Protein AF-A0A0F9JG61-F1 (afdb_monomer)

Sequence (73 aa):
MAVVVNRQTARRIRSAHTPDYDPDEWLINPDLSAMEGISESYWKVVGDRVVEMNDEERRGLTLFLHLVRGRSA

Nearest PDB structures (foldseek):
  4xtk-assembly2_B  TM=4.233E-01  e=5.950E+00  Thermotoga maritima MSB8
  4xtk-assembly4_D  TM=3.338E-01  e=5.230E+00  Thermotoga maritima MSB8

Organism: NCBI:txid412755

Mean predicted aligned error: 8.54 Å

Structure (mmCIF, N/CA/C/O backbone):
data_AF-A0A0F9JG61-F1
#
_entry.id   AF-A0A0F9JG61-F1
#
loop_
_atom_site.group_PDB
_atom_site.id
_atom_site.type_symbol
_atom_site.label_atom_id
_atom_site.label_alt_id
_atom_site.label_comp_id
_atom_site.label_asym_id
_atom_site.label_entity_id
_atom_site.label_seq_id
_atom_site.pdbx_PDB_ins_code
_atom_site.Cartn_x
_atom_site.Cartn_y
_atom_site.Cartn_z
_atom_site.occupancy
_atom_site.B_iso_or_equiv
_atom_site.auth_seq_id
_atom_site.auth_comp_id
_atom_site.auth_asym_id
_atom_site.auth_atom_id
_atom_site.pdbx_PDB_model_num
ATOM 1 N N . MET A 1 1 ? 11.913 6.516 -14.497 1.00 68.88 1 MET A N 1
ATOM 2 C CA . MET A 1 1 ? 11.422 6.624 -13.108 1.00 68.88 1 MET A CA 1
ATOM 3 C C . MET A 1 1 ? 10.170 5.784 -12.995 1.00 68.88 1 MET A C 1
ATOM 5 O O . MET A 1 1 ? 9.266 5.982 -13.793 1.00 68.88 1 MET A O 1
ATOM 9 N N . ALA A 1 2 ? 10.142 4.846 -12.056 1.00 80.12 2 ALA A N 1
ATOM 10 C CA . ALA A 1 2 ? 8.988 4.004 -11.776 1.00 80.12 2 ALA A CA 1
ATOM 11 C C . ALA A 1 2 ? 8.526 4.257 -10.339 1.00 80.12 2 ALA A C 1
ATOM 13 O O . ALA A 1 2 ? 9.340 4.466 -9.436 1.00 80.12 2 ALA A O 1
ATOM 14 N N . VAL A 1 3 ? 7.218 4.246 -10.119 1.00 86.31 3 VAL A N 1
ATOM 15 C CA . VAL A 1 3 ? 6.648 4.250 -8.773 1.00 86.31 3 VAL A CA 1
ATOM 16 C C . VAL A 1 3 ? 6.154 2.849 -8.491 1.00 86.31 3 VAL A C 1
ATOM 18 O O . VAL A 1 3 ? 5.491 2.262 -9.336 1.00 86.31 3 VAL A O 1
ATOM 21 N N . VAL A 1 4 ? 6.473 2.313 -7.323 1.00 88.62 4 VAL A N 1
ATOM 22 C CA . VAL A 1 4 ? 5.910 1.047 -6.868 1.00 88.62 4 VAL A CA 1
ATOM 23 C C . VAL A 1 4 ? 5.194 1.239 -5.546 1.00 88.62 4 VAL A C 1
ATOM 25 O O . VAL A 1 4 ? 5.587 2.084 -4.736 1.00 88.62 4 VAL A O 1
ATOM 28 N N . VAL A 1 5 ? 4.127 0.479 -5.334 1.00 89.00 5 VAL A N 1
ATOM 29 C CA . VAL A 1 5 ? 3.348 0.505 -4.095 1.00 89.00 5 VAL A CA 1
ATOM 30 C C . VAL A 1 5 ? 3.195 -0.916 -3.587 1.00 89.00 5 VAL A C 1
ATOM 32 O O . VAL A 1 5 ? 2.707 -1.783 -4.302 1.00 89.00 5 VAL A O 1
ATOM 35 N N . ASN A 1 6 ? 3.610 -1.168 -2.351 1.00 88.88 6 ASN A N 1
ATOM 36 C CA . ASN A 1 6 ? 3.439 -2.479 -1.739 1.00 88.88 6 ASN A CA 1
ATOM 37 C C . ASN A 1 6 ? 1.951 -2.741 -1.450 1.00 88.88 6 ASN A C 1
ATOM 39 O O . ASN A 1 6 ? 1.283 -1.900 -0.845 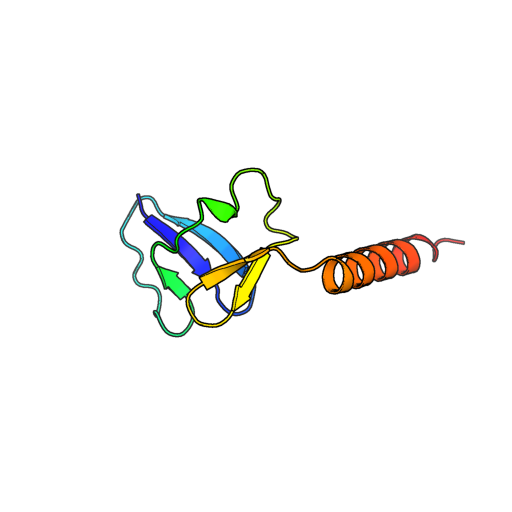1.00 88.88 6 ASN A O 1
ATOM 43 N N . ARG A 1 7 ? 1.438 -3.910 -1.843 1.00 88.69 7 ARG A N 1
ATOM 44 C CA . ARG A 1 7 ? 0.015 -4.267 -1.708 1.00 88.69 7 ARG A CA 1
ATOM 45 C C . ARG A 1 7 ? -0.427 -4.446 -0.257 1.00 88.69 7 ARG A C 1
ATOM 47 O O . ARG A 1 7 ? -1.569 -4.149 0.067 1.00 88.69 7 ARG A O 1
ATOM 54 N N . GLN A 1 8 ? 0.470 -4.901 0.617 1.00 83.50 8 GLN A N 1
ATOM 55 C CA . GLN A 1 8 ? 0.157 -5.187 2.022 1.00 83.50 8 GLN A CA 1
ATOM 56 C C . GLN A 1 8 ? 0.274 -3.951 2.914 1.00 83.50 8 GLN A C 1
ATOM 58 O O . GLN A 1 8 ? -0.516 -3.757 3.831 1.00 83.50 8 GLN A O 1
ATOM 63 N N . THR A 1 9 ? 1.279 -3.116 2.656 1.00 82.38 9 THR A N 1
ATOM 64 C CA . THR A 1 9 ? 1.626 -1.981 3.525 1.00 82.38 9 THR A CA 1
ATOM 65 C C . THR A 1 9 ? 1.232 -0.626 2.945 1.00 82.38 9 THR A C 1
ATOM 67 O O . THR A 1 9 ? 1.451 0.388 3.600 1.00 82.38 9 THR A O 1
ATOM 70 N N . ALA A 1 10 ? 0.709 -0.587 1.712 1.00 83.75 10 ALA A N 1
ATOM 71 C CA . ALA A 1 10 ? 0.443 0.635 0.943 1.00 83.75 10 ALA A CA 1
ATOM 72 C C . ALA A 1 10 ? 1.665 1.572 0.820 1.00 83.75 10 ALA A C 1
ATOM 74 O O . ALA A 1 10 ? 1.542 2.750 0.479 1.00 83.75 10 ALA A O 1
ATOM 75 N N . ARG A 1 11 ? 2.875 1.054 1.071 1.00 84.69 11 ARG A N 1
ATOM 76 C CA . ARG A 1 11 ? 4.102 1.844 1.066 1.00 84.69 11 ARG A CA 1
ATOM 77 C C . ARG A 1 11 ? 4.491 2.193 -0.361 1.00 84.69 11 ARG A C 1
ATOM 79 O O . ARG A 1 11 ? 4.791 1.305 -1.159 1.00 84.69 11 ARG A O 1
ATOM 86 N N . ARG A 1 12 ? 4.564 3.491 -0.654 1.00 86.94 12 ARG A N 1
ATOM 87 C CA . ARG A 1 12 ? 5.055 4.005 -1.933 1.00 86.94 12 ARG A CA 1
ATOM 88 C C . ARG A 1 12 ? 6.577 4.107 -1.930 1.00 86.94 12 ARG A C 1
ATOM 90 O O . ARG A 1 12 ? 7.162 4.786 -1.090 1.00 86.94 12 ARG A O 1
ATOM 97 N N . ILE A 1 13 ? 7.215 3.513 -2.930 1.00 86.50 13 ILE A N 1
ATOM 98 C CA . ILE A 1 13 ? 8.643 3.666 -3.206 1.00 86.50 13 ILE A CA 1
ATOM 99 C C . ILE A 1 13 ? 8.794 4.256 -4.605 1.00 86.50 13 ILE A C 1
ATOM 101 O O . ILE A 1 13 ? 8.211 3.770 -5.572 1.00 86.50 13 ILE A O 1
ATOM 105 N N . ARG A 1 14 ? 9.574 5.332 -4.724 1.00 84.25 14 ARG A N 1
ATOM 106 C CA . ARG A 1 14 ? 9.968 5.869 -6.029 1.00 84.25 14 ARG A CA 1
ATOM 107 C C . ARG A 1 14 ? 11.318 5.273 -6.386 1.00 84.25 14 ARG A C 1
ATOM 109 O O . ARG A 1 14 ? 12.303 5.554 -5.710 1.00 84.25 14 ARG A O 1
ATOM 116 N N . SER A 1 15 ? 11.354 4.463 -7.433 1.00 78.88 15 SER A N 1
ATOM 117 C CA . SER A 1 15 ? 12.590 3.904 -7.960 1.00 78.88 15 SER A CA 1
ATOM 118 C C . SER A 1 15 ? 13.030 4.686 -9.197 1.00 78.88 15 SER A C 1
ATOM 120 O O . SER A 1 15 ? 12.246 4.957 -10.113 1.00 78.88 15 SER A O 1
ATOM 122 N N . ALA A 1 16 ? 14.305 5.070 -9.245 1.00 65.56 16 ALA A N 1
ATOM 123 C CA . ALA A 1 16 ? 14.881 5.692 -10.437 1.00 65.56 16 ALA A CA 1
ATOM 124 C C . ALA A 1 16 ? 14.973 4.688 -11.606 1.00 65.56 16 ALA A C 1
ATOM 126 O O . ALA A 1 16 ? 14.792 5.081 -12.761 1.00 65.56 16 ALA A O 1
ATOM 127 N N . HIS A 1 17 ? 15.150 3.401 -11.284 1.00 73.00 17 HIS A N 1
ATOM 128 C CA . HIS A 1 17 ? 15.245 2.267 -12.210 1.00 73.00 17 HIS A CA 1
ATOM 129 C C . HIS A 1 17 ? 13.996 1.386 -12.165 1.00 73.00 17 HIS A C 1
ATOM 131 O O . HIS A 1 17 ? 13.259 1.439 -11.181 1.00 73.00 17 HIS A O 1
ATOM 137 N N . THR A 1 18 ? 13.770 0.571 -13.201 1.00 67.31 18 THR A N 1
ATOM 138 C CA . THR A 1 18 ? 12.745 -0.485 -13.189 1.00 67.31 18 THR A CA 1
ATOM 139 C C . THR A 1 18 ? 13.093 -1.465 -12.075 1.00 67.31 18 THR A C 1
ATOM 141 O O . THR A 1 18 ? 14.131 -2.118 -12.166 1.00 67.31 18 THR A O 1
ATOM 144 N N . PRO A 1 19 ? 12.323 -1.505 -10.984 1.00 66.88 19 PRO A N 1
ATOM 145 C CA . PRO A 1 19 ? 12.670 -2.372 -9.883 1.00 66.88 19 PRO A CA 1
ATOM 146 C C . PRO A 1 19 ? 12.143 -3.786 -10.145 1.00 66.88 19 PRO A C 1
ATOM 148 O O . PRO A 1 19 ? 11.021 -3.956 -10.619 1.00 66.88 19 PRO A O 1
ATOM 151 N N . ASP A 1 20 ? 12.959 -4.781 -9.812 1.00 77.25 20 ASP A N 1
ATOM 152 C CA . ASP A 1 20 ? 12.638 -6.211 -9.899 1.00 77.25 20 ASP A CA 1
ATOM 153 C C . ASP A 1 20 ? 11.806 -6.626 -8.668 1.00 77.25 20 ASP A C 1
ATOM 155 O O . ASP A 1 20 ? 12.239 -7.390 -7.809 1.00 77.25 20 ASP A O 1
ATOM 159 N N . TYR A 1 21 ? 10.647 -5.984 -8.494 1.00 82.31 21 TYR A N 1
ATOM 160 C CA . TYR A 1 21 ? 9.702 -6.326 -7.434 1.00 82.31 21 TYR A CA 1
ATOM 161 C C . TYR A 1 21 ? 8.640 -7.281 -7.965 1.00 82.31 21 TYR A C 1
ATOM 163 O O . TYR A 1 21 ? 8.173 -7.134 -9.094 1.00 82.31 21 TYR A O 1
ATOM 171 N N . ASP A 1 22 ? 8.236 -8.222 -7.119 1.00 85.06 22 ASP A N 1
ATOM 172 C CA . ASP A 1 22 ? 7.223 -9.208 -7.463 1.00 85.06 22 ASP A CA 1
ATOM 173 C C . ASP A 1 22 ? 5.840 -8.538 -7.640 1.00 85.06 22 ASP A C 1
ATOM 175 O O . ASP A 1 22 ? 5.402 -7.826 -6.729 1.00 85.06 22 ASP A O 1
ATOM 179 N N . PRO A 1 23 ? 5.149 -8.708 -8.784 1.00 83.50 23 PRO A N 1
ATOM 180 C CA . PRO A 1 23 ? 3.861 -8.064 -9.053 1.00 83.50 23 PRO A CA 1
ATOM 181 C C . PRO A 1 23 ? 2.713 -8.561 -8.153 1.00 83.50 23 PRO A C 1
ATOM 183 O O . PRO A 1 23 ? 1.715 -7.847 -7.973 1.00 83.50 23 PRO A O 1
ATOM 186 N N . ASP A 1 24 ? 2.848 -9.747 -7.548 1.00 85.88 24 ASP A N 1
ATOM 187 C CA . ASP A 1 24 ? 1.895 -10.257 -6.556 1.00 85.88 24 ASP A CA 1
ATOM 188 C C . ASP A 1 24 ? 2.031 -9.534 -5.208 1.00 85.88 24 ASP A C 1
ATOM 190 O O . ASP A 1 24 ? 1.062 -9.425 -4.458 1.00 85.88 24 ASP A O 1
ATOM 194 N N . GLU A 1 25 ? 3.201 -8.966 -4.905 1.00 87.75 25 GLU A N 1
ATOM 195 C CA . GLU A 1 25 ? 3.447 -8.202 -3.675 1.00 87.75 25 GLU A CA 1
ATOM 196 C C . GLU A 1 25 ? 3.450 -6.681 -3.899 1.00 87.75 25 GLU A C 1
ATOM 198 O O . GLU A 1 25 ? 3.134 -5.904 -2.988 1.00 87.75 25 GLU A O 1
ATOM 203 N N . TRP A 1 26 ? 3.786 -6.237 -5.111 1.00 90.31 26 TRP A N 1
ATOM 204 C CA . TRP A 1 26 ? 4.016 -4.840 -5.458 1.00 90.31 26 TRP A CA 1
ATOM 205 C C . TRP A 1 26 ? 3.242 -4.430 -6.703 1.00 90.31 26 TRP A C 1
ATOM 207 O O . TRP A 1 26 ? 3.373 -5.001 -7.777 1.00 90.31 26 TRP A O 1
ATOM 217 N N . LEU A 1 27 ? 2.502 -3.334 -6.590 1.00 88.31 27 LEU A N 1
ATOM 218 C CA . LEU A 1 27 ? 1.953 -2.644 -7.745 1.00 88.31 27 LEU A CA 1
ATOM 219 C C . LEU A 1 27 ? 3.064 -1.857 -8.423 1.00 88.31 27 LEU A C 1
ATOM 221 O O . LEU A 1 27 ? 3.605 -0.918 -7.835 1.00 88.31 27 LEU A O 1
ATOM 225 N N . ILE A 1 28 ? 3.383 -2.229 -9.659 1.00 88.38 28 ILE A N 1
ATOM 226 C CA . ILE A 1 28 ? 4.363 -1.534 -10.489 1.00 88.38 28 ILE A CA 1
ATOM 227 C C . ILE A 1 28 ? 3.643 -0.477 -11.319 1.00 88.38 28 ILE A C 1
ATOM 229 O O . ILE A 1 28 ? 2.759 -0.785 -12.110 1.00 88.38 28 ILE A O 1
ATOM 233 N N . ASN A 1 29 ? 4.047 0.777 -11.140 1.00 86.75 29 ASN A N 1
ATOM 234 C CA . ASN A 1 29 ? 3.471 1.951 -11.785 1.00 86.75 29 ASN A CA 1
ATOM 235 C C . ASN A 1 29 ? 1.931 2.039 -11.668 1.00 86.75 29 ASN A C 1
ATOM 237 O O . ASN A 1 29 ? 1.254 2.156 -12.693 1.00 86.75 29 ASN A O 1
ATOM 241 N N . PRO A 1 30 ? 1.360 1.970 -10.446 1.00 85.25 30 PRO A N 1
ATOM 242 C CA . PRO A 1 30 ? -0.075 2.140 -10.271 1.00 85.25 30 PRO A CA 1
ATOM 243 C C . PRO A 1 30 ? -0.497 3.565 -10.633 1.00 85.25 30 PRO A C 1
ATOM 245 O O . PRO A 1 30 ? 0.264 4.519 -10.451 1.00 85.25 30 PRO A O 1
ATOM 248 N N . 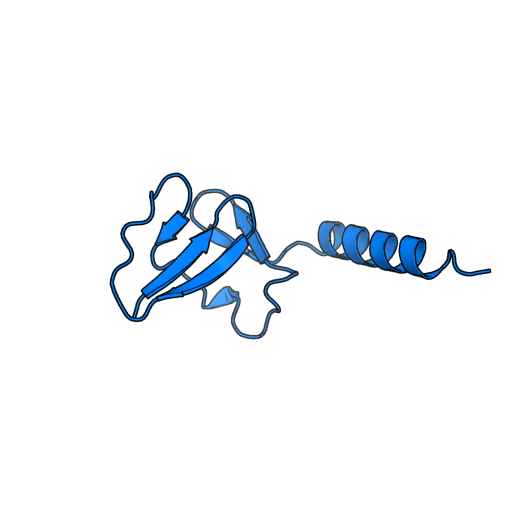ASP A 1 31 ? -1.737 3.713 -11.091 1.00 84.69 31 ASP A N 1
ATOM 249 C CA . ASP A 1 31 ? -2.341 5.026 -11.289 1.00 84.69 31 ASP A CA 1
ATOM 250 C C . ASP A 1 31 ? -2.540 5.710 -9.926 1.00 84.69 31 ASP A C 1
ATOM 252 O O . ASP A 1 31 ? -3.279 5.221 -9.071 1.00 84.69 31 ASP A O 1
ATOM 256 N N . LEU A 1 32 ? -1.817 6.810 -9.701 1.00 83.81 32 LEU A N 1
ATOM 257 C CA . LEU A 1 32 ? -1.864 7.596 -8.462 1.00 83.81 32 LEU A CA 1
ATOM 258 C C . LEU A 1 32 ? -2.484 8.977 -8.675 1.00 83.81 32 LEU A C 1
ATOM 260 O O . LEU A 1 32 ? -2.463 9.789 -7.753 1.00 83.81 32 LEU A O 1
ATOM 264 N N . SER A 1 33 ? -3.039 9.254 -9.857 1.00 83.62 33 SER A N 1
ATOM 265 C CA . SER A 1 33 ? -3.643 10.553 -10.166 1.00 83.62 33 SER A CA 1
ATOM 266 C C . SER A 1 33 ? -4.784 10.893 -9.204 1.00 83.62 33 SER A C 1
ATOM 268 O O . SER A 1 33 ? -4.916 12.037 -8.786 1.00 83.62 33 SER A O 1
ATOM 270 N N . ALA A 1 34 ? -5.549 9.892 -8.759 1.00 80.50 34 ALA A N 1
ATOM 271 C CA . ALA A 1 34 ? -6.583 10.072 -7.738 1.00 80.50 34 ALA A CA 1
ATOM 272 C C . ALA A 1 34 ? -6.027 10.351 -6.326 1.00 80.50 34 ALA A C 1
ATOM 274 O O . ALA A 1 34 ? -6.758 10.821 -5.462 1.00 80.50 34 ALA A O 1
ATOM 275 N N . MET A 1 35 ? -4.754 10.030 -6.075 1.00 83.06 35 MET A N 1
ATOM 276 C CA . MET A 1 35 ? -4.092 10.180 -4.774 1.00 83.06 35 MET A CA 1
ATOM 277 C C . MET A 1 35 ? -3.224 11.444 -4.692 1.00 83.06 35 MET A C 1
ATOM 279 O O . MET A 1 35 ? -2.534 11.660 -3.689 1.00 83.06 35 MET A O 1
ATOM 283 N N . GLU A 1 36 ? -3.209 12.279 -5.735 1.00 80.62 36 GLU A N 1
ATOM 284 C CA . GLU A 1 36 ? -2.474 13.540 -5.706 1.00 80.62 36 GLU A CA 1
ATOM 285 C C . GLU A 1 36 ? -3.038 14.465 -4.618 1.00 80.62 36 GLU A C 1
ATOM 287 O O . GLU A 1 36 ? -4.211 14.823 -4.614 1.00 80.62 36 GLU A O 1
ATOM 292 N N . GLY A 1 37 ? -2.187 14.835 -3.656 1.00 81.56 37 GLY A N 1
ATOM 293 C CA . GLY A 1 37 ? -2.566 15.658 -2.501 1.00 81.56 37 GLY A CA 1
ATOM 294 C C . GLY A 1 37 ? -3.020 14.877 -1.262 1.00 81.56 37 GLY A C 1
ATOM 295 O O . GLY A 1 37 ? -3.181 15.479 -0.202 1.00 81.56 37 GLY A O 1
ATOM 296 N N . ILE A 1 38 ? -3.157 13.551 -1.346 1.00 82.62 38 ILE A N 1
ATOM 297 C CA . ILE A 1 38 ? -3.534 12.699 -0.211 1.00 82.62 38 ILE A CA 1
ATOM 298 C C . ILE A 1 38 ? -2.275 12.111 0.427 1.00 82.62 38 ILE A C 1
ATOM 300 O O . ILE A 1 38 ? -1.440 11.517 -0.256 1.00 82.62 38 ILE A O 1
ATOM 304 N N . SER A 1 39 ? -2.146 12.226 1.751 1.00 83.12 39 SER A N 1
ATOM 305 C CA . SER A 1 39 ? -1.061 11.564 2.486 1.00 83.12 39 SER A CA 1
ATOM 306 C C . SER A 1 39 ? -1.126 10.046 2.332 1.00 83.12 39 SER A C 1
ATOM 308 O O . SER A 1 39 ? -2.189 9.448 2.481 1.00 83.12 39 SER A O 1
ATOM 310 N N . GLU A 1 40 ? 0.037 9.424 2.137 1.00 82.00 40 GLU A N 1
ATOM 311 C CA . GLU A 1 40 ? 0.209 7.968 2.001 1.00 82.00 40 GLU A CA 1
ATOM 312 C C . GLU A 1 40 ? -0.370 7.155 3.171 1.00 82.00 40 GLU A C 1
ATOM 314 O O . GLU A 1 40 ? -0.780 6.015 2.988 1.00 82.00 40 GLU A O 1
ATOM 319 N N . SER A 1 41 ? -0.502 7.760 4.356 1.00 81.19 41 SER A N 1
ATOM 320 C CA . SER A 1 41 ? -1.169 7.156 5.519 1.00 81.19 41 SER A CA 1
ATOM 321 C C . SER A 1 41 ? -2.668 6.896 5.325 1.00 81.19 41 SER A C 1
ATOM 323 O O . SER A 1 41 ? -3.256 6.169 6.118 1.00 81.19 41 SER A O 1
ATOM 325 N N . TYR A 1 42 ? -3.291 7.504 4.314 1.00 83.12 42 TYR A N 1
ATOM 326 C CA . TYR A 1 42 ? -4.702 7.311 3.972 1.00 83.12 42 TYR A CA 1
ATOM 327 C C . TYR A 1 42 ? -4.889 6.533 2.673 1.00 83.12 42 TYR A C 1
ATOM 329 O O . TYR A 1 42 ? -5.966 6.581 2.084 1.00 83.12 42 TYR A O 1
ATOM 337 N N . TRP A 1 43 ? -3.846 5.876 2.179 1.00 87.38 43 TRP A N 1
ATOM 338 C CA . TRP A 1 43 ? -3.938 5.053 0.984 1.00 87.38 43 TRP A CA 1
ATOM 339 C C . TRP A 1 43 ? -4.273 3.622 1.384 1.00 87.38 43 TRP A C 1
ATOM 341 O O . TRP A 1 43 ? -3.800 3.118 2.402 1.00 87.38 43 TRP A O 1
ATOM 351 N N . LYS A 1 44 ? -5.063 2.947 0.558 1.00 85.56 44 LYS A N 1
ATOM 352 C CA . LYS A 1 44 ? -5.302 1.511 0.654 1.00 85.56 44 LYS A CA 1
ATOM 353 C C . LYS A 1 44 ? -5.194 0.875 -0.720 1.00 85.56 44 LYS A C 1
ATOM 355 O O . LYS A 1 44 ? -5.482 1.502 -1.736 1.00 85.56 44 LYS A O 1
ATOM 360 N N . VAL A 1 45 ? -4.791 -0.384 -0.750 1.00 87.81 45 VAL A N 1
ATOM 361 C CA . VAL A 1 45 ? -4.721 -1.160 -1.986 1.00 87.81 45 VAL A CA 1
ATOM 362 C C . VAL A 1 45 ? -5.951 -2.058 -2.067 1.00 87.81 45 VAL A C 1
ATOM 364 O O . VAL A 1 45 ? -6.220 -2.827 -1.148 1.00 87.81 45 VAL A O 1
ATOM 367 N N . VAL A 1 46 ? -6.719 -1.941 -3.151 1.00 84.56 46 VAL A N 1
ATOM 368 C CA . VAL A 1 46 ? -7.906 -2.762 -3.426 1.00 84.56 46 VAL A CA 1
ATOM 369 C C . VAL A 1 46 ? -7.720 -3.427 -4.784 1.00 84.56 46 VAL A C 1
ATOM 371 O O . VAL A 1 46 ? -7.794 -2.773 -5.826 1.00 84.56 46 VAL A O 1
ATOM 374 N N . GLY A 1 47 ? -7.446 -4.733 -4.773 1.00 84.06 47 GLY A N 1
ATOM 375 C CA . GLY A 1 47 ? -7.037 -5.452 -5.980 1.00 84.06 47 GLY A CA 1
ATOM 376 C C . GLY A 1 47 ? -5.733 -4.870 -6.520 1.00 84.06 47 GLY A C 1
ATOM 377 O O . GLY A 1 47 ? -4.741 -4.826 -5.794 1.00 84.06 47 GLY A O 1
ATOM 378 N N . ASP A 1 48 ? -5.746 -4.406 -7.769 1.00 83.38 48 ASP A N 1
ATOM 379 C CA . ASP A 1 48 ? -4.592 -3.819 -8.469 1.00 83.38 48 ASP A CA 1
ATOM 380 C C . ASP A 1 48 ? -4.589 -2.284 -8.480 1.00 83.38 48 ASP A C 1
ATOM 382 O O . ASP A 1 48 ? -3.905 -1.650 -9.284 1.00 83.38 48 ASP A O 1
ATOM 386 N N . ARG A 1 49 ? -5.389 -1.656 -7.611 1.00 83.75 49 ARG A N 1
ATOM 387 C CA . ARG A 1 49 ? -5.532 -0.198 -7.557 1.00 83.75 49 ARG A CA 1
ATOM 388 C C . ARG A 1 49 ? -5.240 0.346 -6.174 1.00 83.75 49 ARG A C 1
ATOM 390 O O . ARG A 1 49 ? -5.595 -0.258 -5.164 1.00 83.75 49 ARG A O 1
ATOM 397 N N . VAL A 1 50 ? -4.633 1.527 -6.147 1.00 86.94 50 VAL A N 1
ATOM 398 C CA . VAL A 1 50 ? -4.488 2.326 -4.932 1.00 86.94 50 VAL A CA 1
ATOM 399 C C . VAL A 1 50 ? -5.687 3.260 -4.865 1.00 86.94 50 VAL A C 1
ATOM 401 O O . VAL A 1 50 ? -5.948 4.013 -5.800 1.00 86.94 50 VAL A O 1
ATOM 404 N N . VAL A 1 51 ? -6.439 3.182 -3.777 1.00 87.44 51 VAL A N 1
ATOM 405 C CA . VAL A 1 51 ? -7.598 4.033 -3.518 1.00 87.44 51 VAL A CA 1
ATOM 406 C C . VAL A 1 51 ? -7.445 4.715 -2.164 1.00 87.44 51 VAL A C 1
ATOM 408 O O . VAL A 1 51 ? -6.655 4.301 -1.315 1.00 87.44 51 VAL A O 1
ATOM 411 N N . GLU A 1 52 ? -8.205 5.776 -1.957 1.00 87.00 52 GLU A N 1
ATOM 412 C CA . GLU A 1 52 ? -8.246 6.494 -0.694 1.00 87.00 52 GLU A CA 1
ATOM 413 C C . GLU A 1 52 ? -9.017 5.653 0.331 1.00 87.00 52 GLU A C 1
ATOM 415 O O . GLU A 1 52 ? -10.034 5.031 0.010 1.00 87.00 52 GLU A O 1
ATOM 420 N N . MET A 1 53 ? -8.530 5.601 1.569 1.00 84.06 53 MET A N 1
ATOM 421 C CA . MET A 1 53 ? -9.291 5.056 2.689 1.00 84.06 53 MET A CA 1
ATOM 422 C C . MET A 1 53 ? -10.597 5.828 2.859 1.00 84.06 53 MET A C 1
ATOM 424 O O . MET A 1 53 ? -10.602 7.059 2.877 1.00 84.06 53 MET A O 1
ATOM 428 N N . ASN A 1 54 ? -11.694 5.100 3.058 1.00 82.06 54 ASN A N 1
ATOM 429 C CA . ASN A 1 54 ? -12.988 5.727 3.321 1.00 82.06 54 ASN A CA 1
ATOM 430 C C . ASN A 1 54 ? -12.994 6.392 4.709 1.00 82.06 54 ASN A C 1
ATOM 432 O O . ASN A 1 54 ? -12.215 6.025 5.593 1.00 82.06 54 ASN A O 1
ATOM 436 N N . ASP A 1 55 ? -13.922 7.326 4.932 1.00 74.75 55 ASP A N 1
ATOM 437 C CA . ASP A 1 55 ? -14.095 8.030 6.210 1.00 74.75 55 ASP A CA 1
ATOM 438 C C . ASP A 1 55 ? -14.192 7.101 7.429 1.00 74.75 55 ASP A C 1
ATOM 440 O O . ASP A 1 55 ? -13.697 7.441 8.501 1.00 74.75 55 ASP A O 1
ATOM 444 N N . GLU A 1 56 ? -14.787 5.917 7.285 1.00 76.88 56 GLU A N 1
ATOM 445 C CA . GLU A 1 56 ? -14.881 4.928 8.366 1.00 76.88 56 GLU A CA 1
ATOM 446 C C . GLU A 1 56 ? -13.506 4.380 8.780 1.00 76.88 56 GLU A C 1
ATOM 448 O O . GLU A 1 56 ? -13.193 4.313 9.971 1.00 76.88 56 GLU A O 1
ATOM 453 N N . GLU A 1 57 ? -12.644 4.068 7.811 1.00 74.56 57 GLU A N 1
ATOM 454 C CA . GLU A 1 57 ? -11.279 3.597 8.068 1.00 74.56 57 GLU A CA 1
ATOM 455 C C . GLU A 1 57 ? -10.408 4.719 8.649 1.00 74.56 57 GLU A C 1
ATOM 457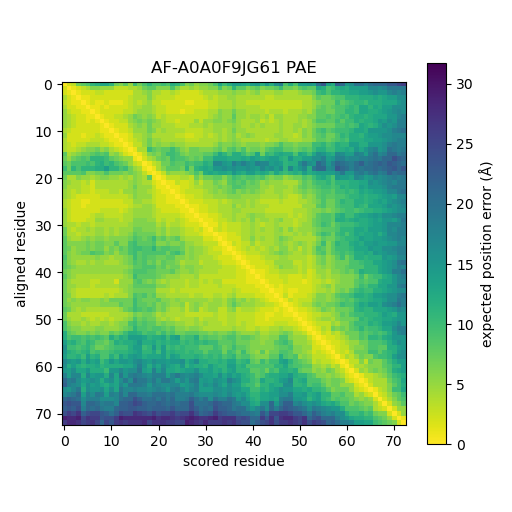 O O . GLU A 1 57 ? -9.650 4.508 9.602 1.00 74.56 57 GLU A O 1
ATOM 462 N N . ARG A 1 58 ? -10.583 5.947 8.144 1.00 71.56 58 ARG A N 1
ATOM 463 C CA . ARG A 1 58 ? -9.925 7.142 8.689 1.00 71.56 58 ARG A CA 1
ATOM 464 C C . ARG A 1 58 ? -10.320 7.407 10.133 1.00 71.56 58 ARG A C 1
ATOM 466 O O . ARG A 1 58 ? -9.451 7.666 10.963 1.00 71.56 58 ARG A O 1
ATOM 473 N N . ARG A 1 59 ? -11.613 7.307 10.453 1.00 69.50 59 ARG A N 1
ATOM 474 C CA . ARG A 1 59 ? -12.126 7.477 11.818 1.00 69.50 59 ARG A CA 1
ATOM 475 C C . ARG A 1 59 ? -11.545 6.443 12.775 1.00 69.50 59 ARG A C 1
ATOM 477 O O . ARG A 1 59 ? -11.205 6.813 13.896 1.00 69.50 59 ARG A O 1
ATOM 484 N N . GLY A 1 60 ? -11.371 5.194 12.338 1.00 66.56 60 GLY A N 1
ATOM 485 C CA . GLY A 1 60 ? -10.701 4.153 13.123 1.00 66.56 60 GLY A CA 1
ATOM 486 C C . GLY A 1 60 ? -9.256 4.519 13.482 1.00 66.56 60 GLY A C 1
ATOM 487 O O . GLY A 1 60 ? -8.871 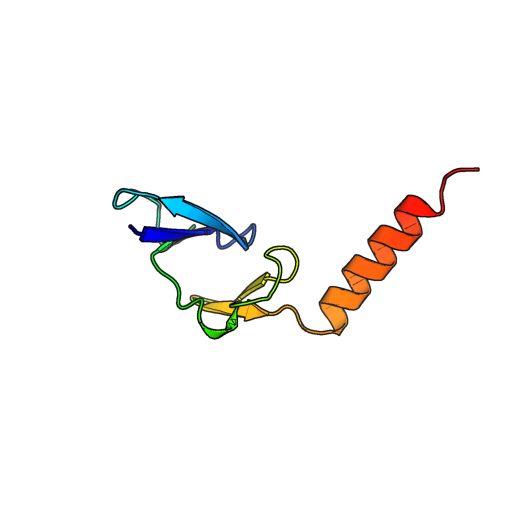4.438 14.650 1.00 66.56 60 GLY A O 1
ATOM 488 N N . L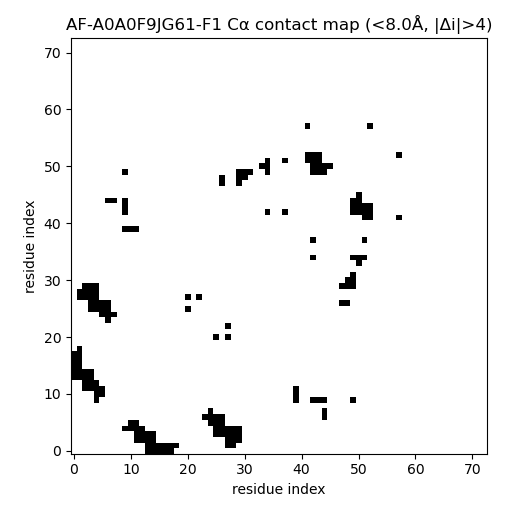EU A 1 61 ? -8.480 5.011 12.510 1.00 65.44 61 LEU A N 1
ATOM 489 C CA . LEU A 1 61 ? -7.114 5.499 12.737 1.00 65.44 61 LEU A CA 1
ATOM 490 C C . LEU A 1 61 ? -7.080 6.723 13.660 1.00 65.44 61 LEU A C 1
ATOM 492 O O . LEU A 1 61 ? -6.260 6.775 14.575 1.00 65.44 61 LEU A O 1
ATOM 496 N N . THR A 1 62 ? -7.982 7.690 13.464 1.00 63.88 62 THR A N 1
ATOM 497 C CA . THR A 1 62 ? -8.084 8.879 14.325 1.00 63.88 62 THR A CA 1
ATOM 498 C C . THR A 1 62 ? -8.421 8.504 15.770 1.00 63.88 62 THR A C 1
ATOM 500 O O . THR A 1 62 ? -7.779 9.008 16.692 1.00 63.88 62 THR A O 1
ATOM 503 N N . LEU A 1 63 ? -9.376 7.593 15.984 1.00 63.69 63 LEU A N 1
ATOM 504 C CA . LEU A 1 63 ? -9.745 7.102 17.314 1.00 63.69 63 LEU A CA 1
ATOM 505 C C . LEU A 1 63 ? -8.600 6.337 17.978 1.00 63.69 63 LEU A C 1
ATOM 507 O O . LEU A 1 63 ? -8.323 6.577 19.150 1.00 63.69 63 LEU A O 1
ATOM 511 N N . PHE A 1 64 ? -7.896 5.473 17.243 1.00 60.00 64 PHE A N 1
ATOM 512 C CA . PHE A 1 64 ? -6.746 4.743 17.779 1.00 60.00 64 PHE A CA 1
ATOM 513 C C . PHE A 1 64 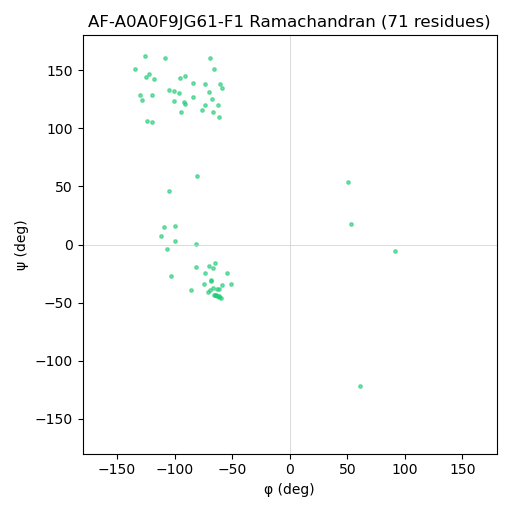? -5.609 5.692 18.180 1.00 60.00 64 PHE A C 1
ATOM 515 O O . PHE A 1 64 ? -5.068 5.581 19.279 1.00 60.00 64 PHE A O 1
ATOM 522 N N . LEU A 1 65 ? -5.292 6.689 17.346 1.00 60.59 65 LEU A N 1
ATOM 523 C CA . LEU A 1 65 ? -4.267 7.686 17.666 1.00 60.59 65 LEU A CA 1
ATOM 524 C C . LEU A 1 65 ? -4.643 8.529 18.894 1.00 60.59 65 LEU A C 1
ATOM 526 O O . LEU A 1 65 ? -3.775 8.854 19.707 1.00 60.59 65 LEU A O 1
ATOM 530 N N . HIS A 1 66 ? -5.925 8.877 19.035 1.00 61.25 66 HIS A N 1
ATOM 531 C CA . HIS A 1 66 ? -6.424 9.643 20.175 1.00 61.25 66 HIS A CA 1
ATOM 532 C C . HIS A 1 66 ? -6.432 8.807 21.465 1.00 61.25 66 HIS A C 1
ATOM 534 O O . HIS A 1 66 ? -6.005 9.289 22.512 1.00 61.25 66 HIS A O 1
ATOM 540 N N . LEU A 1 67 ? -6.819 7.529 21.387 1.00 62.84 67 LEU A N 1
ATOM 541 C CA . LEU A 1 67 ? -6.822 6.606 22.526 1.00 62.84 67 LEU A CA 1
ATOM 542 C C . LEU A 1 67 ? -5.399 6.297 23.026 1.00 62.84 67 LEU A C 1
ATOM 544 O O . LEU A 1 67 ? -5.171 6.196 24.229 1.00 62.84 67 LEU A O 1
ATOM 548 N N . VAL A 1 68 ? -4.427 6.181 22.114 1.00 63.09 68 VAL A N 1
ATOM 549 C CA . VAL A 1 68 ? -3.019 5.921 22.459 1.00 63.09 68 VAL A CA 1
ATOM 550 C C . VAL A 1 68 ? -2.338 7.165 23.044 1.00 63.09 68 VAL A C 1
ATOM 552 O O . VAL A 1 68 ? -1.525 7.036 23.956 1.00 63.09 68 VAL A O 1
ATOM 555 N N . ARG A 1 69 ? -2.693 8.378 22.593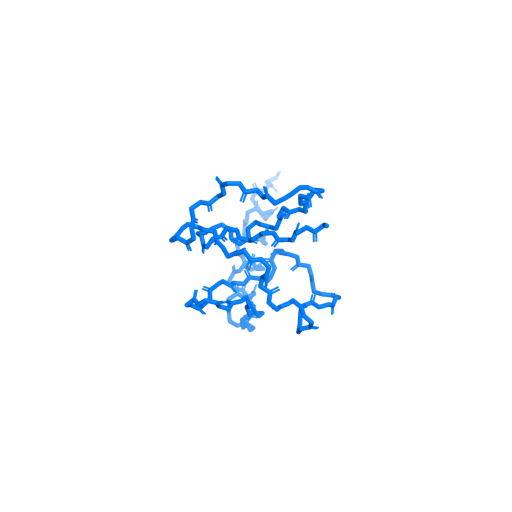 1.00 60.59 69 ARG A N 1
ATOM 556 C CA . ARG A 1 69 ? -2.156 9.638 23.150 1.00 60.59 69 ARG A CA 1
ATOM 557 C C . ARG A 1 69 ? -2.840 10.109 24.437 1.00 60.59 69 ARG A C 1
ATOM 559 O O . ARG A 1 69 ? -2.241 10.890 25.167 1.00 60.59 69 ARG A O 1
ATOM 566 N N . GLY A 1 70 ? -4.048 9.632 24.736 1.00 55.50 70 GLY A N 1
ATOM 567 C CA . GLY A 1 70 ? -4.781 9.942 25.972 1.00 55.50 70 GLY A CA 1
ATOM 568 C C . GLY A 1 70 ? -4.362 9.119 27.197 1.00 55.50 70 GLY A C 1
ATOM 569 O O . GLY A 1 70 ? -4.932 9.290 28.270 1.00 55.50 70 GLY A O 1
ATOM 570 N N . ARG A 1 71 ? -3.379 8.221 27.058 1.00 56.81 71 ARG A N 1
ATOM 571 C CA . ARG A 1 71 ? -2.845 7.378 28.139 1.00 56.81 71 ARG A CA 1
ATOM 572 C C . ARG A 1 71 ? -1.479 7.872 28.631 1.00 56.81 71 ARG A C 1
ATOM 574 O O . ARG A 1 71 ? -0.558 7.087 28.809 1.00 56.81 71 ARG A O 1
ATOM 581 N N . SER A 1 72 ? -1.344 9.174 28.853 1.00 52.41 72 SER A N 1
ATOM 582 C CA . SER A 1 72 ? -0.270 9.719 29.686 1.00 52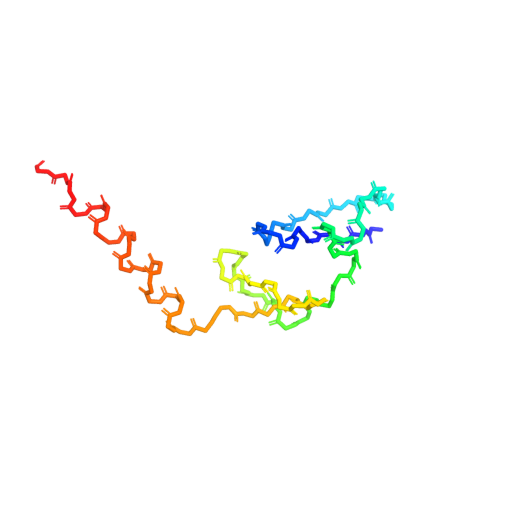.41 72 SER A CA 1
ATOM 583 C C . SER A 1 72 ? -0.934 10.456 30.839 1.00 52.41 72 SER A C 1
ATOM 585 O O . SER A 1 72 ? -1.563 11.491 30.630 1.00 52.41 72 SER A O 1
ATOM 587 N N . ALA A 1 73 ? -0.877 9.807 32.002 1.00 51.28 73 ALA A N 1
ATOM 588 C CA . ALA A 1 73 ? -1.267 10.341 33.300 1.00 51.28 73 ALA A CA 1
ATOM 589 C C . ALA A 1 73 ? -0.394 11.537 33.702 1.00 51.28 73 ALA A C 1
ATOM 591 O O . ALA A 1 73 ? 0.771 11.589 33.237 1.00 51.28 73 ALA A O 1
#

Solvent-accessible surface area (backbone atoms only — not comparable to full-atom values): 4494 Å² total; per-residue (Å²): 112,36,43,33,30,31,53,88,76,37,47,75,44,80,35,77,52,89,72,97,64,57,70,92,52,25,39,74,61,56,73,51,78,91,46,67,93,56,63,64,90,4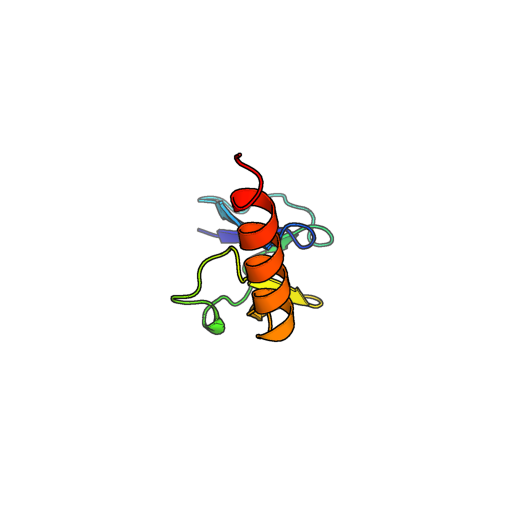6,44,37,53,58,89,90,40,65,41,72,53,51,71,70,58,50,48,52,52,54,49,51,56,50,60,64,65,68,71,67,131

Secondary structure (DSSP, 8-state):
-EEEEETTT--EEEESS-----TTTEEES---GGGTTS-GGGEEEETTEEEEPPHHHHHHHHHHHHHHHT---

pLDDT: mean 78.08, std 10.39, range [51.28, 90.31]

Foldseek 3Di:
DKWKAFQPQRDIDDDPDQDPDDVVGIQIRADCVQVVPPDSVQWHHDPNHIDGHDPVVVVVVVVVVVVVVVPDD

Radius of gyration: 14.86 Å; Cα contacts (8 Å, |Δi|>4): 90; chains: 1; bounding box: 30×26×46 Å